Protein AF-A0A8T2WFX1-F1 (afdb_monomer)

InterPro domains:
  IPR009215 TIM-barrel domain, IGPS-like [PF09370] (1-103)
  IPR013785 Aldolase-type TIM barrel [G3DSA:3.20.20.70] (1-90)
  IPR015813 Pyruvate/Phosphoenolpyruvate kinase-like domain superfamily [SSF51621] (1-50)
  IPR051353 Tobamovirus Resistance UPF0261 [PTHR31862] (1-103)

pLDDT: mean 79.06, std 17.04, range [30.55, 98.25]

Nearest PDB structures (foldseek):
  2z6j-assembly1_A  TM=6.912E-01  e=9.425E-02  Streptococcus pneumoniae
  3bw3-assembly1_A-2  TM=5.251E-01  e=3.029E-02  Streptomyces ansochromogenes
  2z6i-assembly1_A  TM=6.833E-01  e=1.077E-01  Streptococcus pneumoniae
  2z6j-assembly1_B  TM=7.161E-01  e=2.933E-01  Streptococcus pneumoniae
  7l00-assembly1_B  TM=7.125E-01  e=2.743E-01  Clostridioides difficile

Radius of gyration: 15.71 Å; Cα contacts (8 Å, |Δi|>4): 129; chains: 1; bounding box: 37×30×46 Å

Sequence (105 aa):
MIEKAHKKGLLTTPYAFNENEARDMAKVGANIIVAHMGLTTSGSVGAKT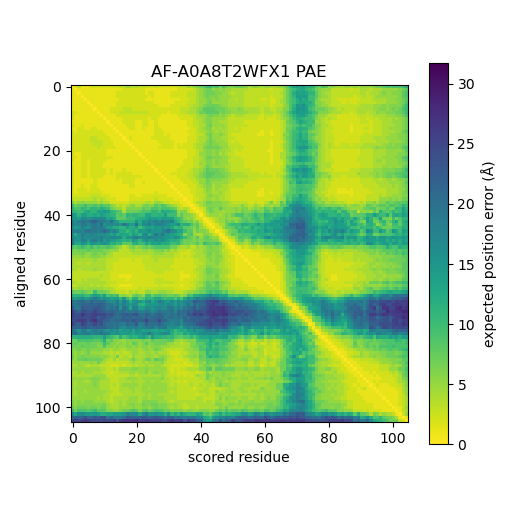AVSLDESVLRVQVIADCPISGPIEVEFIPKKTKGVRGSYGASSMERLPVEQAISIK

Solvent-accessible surface area (backbone atoms only — not comparable to full-atom values): 6501 Å² total; per-residue (Å²): 110,64,43,62,40,34,77,68,74,42,91,35,70,50,78,21,78,45,50,68,51,37,51,53,42,51,74,43,55,45,75,39,81,40,74,49,69,72,57,66,65,58,70,99,82,33,48,96,64,62,69,51,72,71,59,40,44,54,55,44,32,52,38,44,68,42,95,70,90,81,91,82,79,43,89,64,71,36,76,74,30,67,86,46,56,69,83,90,75,55,56,76,69,53,50,45,55,48,54,58,72,69,53,83,128

Mean predicted aligned error: 7.14 Å

Organism: Populus deltoides (NCBI:txid3696)

Foldseek 3Di:
DQLVCVVVVHQAEEEDAAQVRLLVCLVSPHPHYAHDFDWAADDPDGDPDTDDPVRSLVRVQRSQPNPHDDDEADDDSCVSHPRDHDHDDDCVVPVPVVRVVPDDD

Secondary structure (DSSP, 8-state):
-HHHHHHTT-----EESSHHHHHHHHHTT-S--EE--SS---STT--S----HHHHHHHHHHHHTS---------SGGGTSSS------STTTTHHHHHHHH---

Structure (mmCIF, N/CA/C/O backbone):
data_AF-A0A8T2WFX1-F1
#
_entry.id   AF-A0A8T2WFX1-F1
#
loop_
_atom_site.group_PDB
_atom_site.id
_atom_site.type_symbol
_atom_site.label_atom_id
_atom_site.label_alt_id
_atom_site.label_comp_id
_atom_site.label_asym_id
_atom_site.label_entity_id
_atom_site.label_seq_id
_atom_site.pdbx_PDB_ins_code
_atom_site.Cartn_x
_atom_site.Cartn_y
_atom_si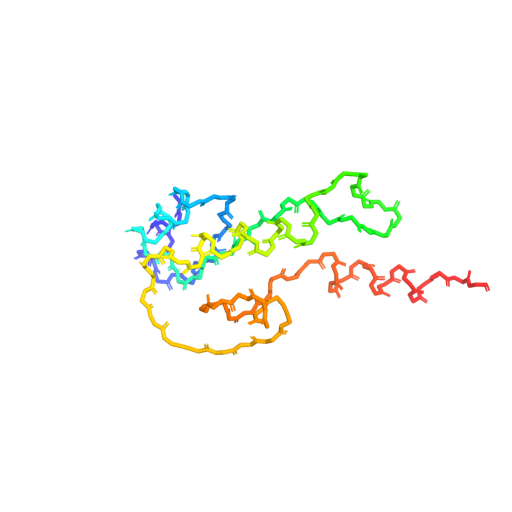te.Cartn_z
_atom_site.occupancy
_atom_site.B_iso_or_equiv
_atom_site.auth_seq_id
_atom_site.auth_comp_id
_atom_site.auth_asym_id
_atom_site.auth_atom_id
_atom_site.pdbx_PDB_model_num
ATOM 1 N N . MET A 1 1 ? -5.494 13.486 5.109 1.00 96.62 1 MET A N 1
ATOM 2 C CA . MET A 1 1 ? -6.183 13.499 3.794 1.00 96.62 1 MET A CA 1
ATOM 3 C C . MET A 1 1 ? -7.071 12.267 3.643 1.00 96.62 1 MET A C 1
ATOM 5 O O . MET A 1 1 ? -8.273 12.451 3.510 1.00 96.62 1 MET A O 1
ATOM 9 N N . ILE A 1 2 ? -6.518 11.056 3.789 1.00 97.88 2 ILE A N 1
ATOM 10 C CA . ILE A 1 2 ? -7.253 9.778 3.720 1.00 97.88 2 ILE A CA 1
ATOM 11 C C . ILE A 1 2 ? -8.490 9.736 4.620 1.00 97.88 2 ILE A C 1
ATOM 13 O O . ILE A 1 2 ? -9.580 9.496 4.122 1.00 97.88 2 ILE A O 1
ATOM 1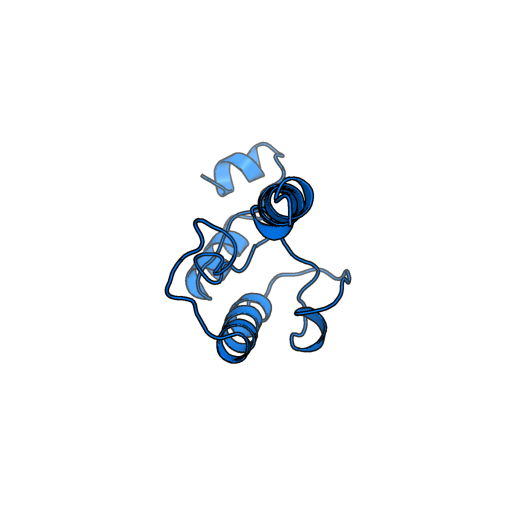7 N N . GLU A 1 3 ? -8.359 10.096 5.899 1.00 97.19 3 GLU A N 1
ATOM 18 C CA . GLU A 1 3 ? -9.494 10.150 6.834 1.00 97.19 3 GLU A CA 1
ATOM 19 C C . GLU A 1 3 ? -10.681 10.975 6.301 1.00 97.19 3 GLU A C 1
ATOM 21 O O . GLU A 1 3 ? -11.839 10.583 6.411 1.00 97.19 3 GLU A O 1
ATOM 26 N N . LYS A 1 4 ? -10.396 12.133 5.688 1.00 98.12 4 LYS A N 1
ATOM 27 C CA . LYS A 1 4 ? -11.427 13.026 5.142 1.00 98.12 4 LYS A CA 1
ATOM 28 C C . LYS A 1 4 ? -12.101 12.413 3.916 1.00 98.12 4 LYS A C 1
ATOM 30 O O . LYS A 1 4 ? -13.298 12.609 3.741 1.00 98.12 4 LYS A O 1
ATOM 35 N N . ALA A 1 5 ? -11.345 11.707 3.074 1.00 98.25 5 ALA A N 1
ATOM 36 C CA . ALA A 1 5 ? -11.883 10.998 1.917 1.00 98.25 5 ALA A CA 1
ATOM 37 C C . ALA A 1 5 ? -12.763 9.818 2.359 1.00 98.25 5 ALA A C 1
ATOM 39 O O . ALA A 1 5 ? -13.899 9.706 1.904 1.00 98.25 5 ALA A O 1
ATOM 40 N N . HIS A 1 6 ? -12.291 9.029 3.327 1.00 96.75 6 HIS A N 1
ATOM 41 C CA . HIS A 1 6 ? -13.050 7.925 3.908 1.00 96.75 6 HIS A CA 1
ATOM 42 C C . HIS A 1 6 ? -14.365 8.407 4.541 1.00 96.75 6 HIS A C 1
ATOM 44 O O . HIS A 1 6 ? -15.435 7.902 4.214 1.00 96.75 6 HIS A O 1
ATOM 50 N N . LYS A 1 7 ? -14.322 9.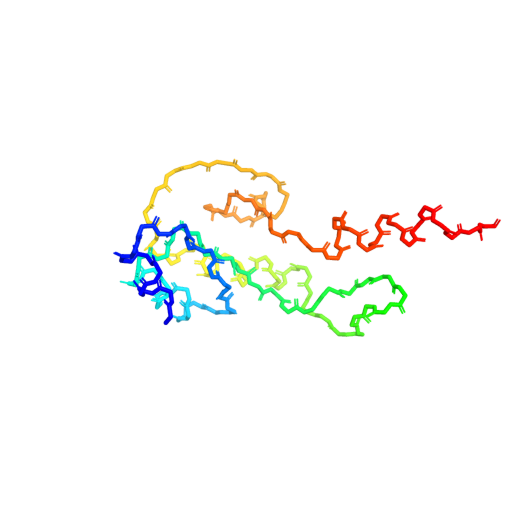479 5.348 1.00 97.19 7 LYS A N 1
ATOM 51 C CA . LYS A 1 7 ? -15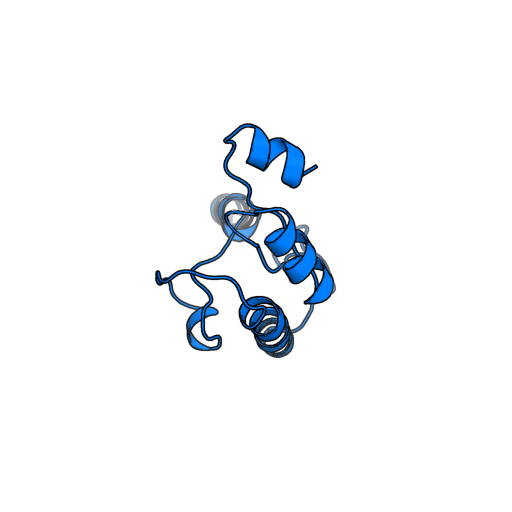.519 10.116 5.937 1.00 97.19 7 LYS A CA 1
ATOM 52 C C . LYS A 1 7 ? -16.511 10.661 4.901 1.00 97.19 7 LYS A C 1
ATOM 54 O O . LYS A 1 7 ? -17.666 10.897 5.237 1.00 97.19 7 LYS A O 1
ATOM 59 N N . LYS A 1 8 ? -16.079 10.876 3.655 1.00 98.19 8 LYS A N 1
ATOM 60 C CA . LYS A 1 8 ? -16.933 11.281 2.527 1.00 98.19 8 LYS A CA 1
ATOM 61 C C . LYS A 1 8 ? -17.470 10.091 1.721 1.00 98.19 8 LYS A C 1
ATOM 63 O O . LYS A 1 8 ? -18.105 10.313 0.696 1.00 98.19 8 LYS A O 1
ATOM 68 N N . GLY A 1 9 ? -17.215 8.856 2.153 1.00 96.19 9 GLY A N 1
ATOM 69 C CA . GLY A 1 9 ? -17.639 7.643 1.453 1.00 96.19 9 GLY A CA 1
ATOM 70 C C . GLY A 1 9 ? -16.812 7.320 0.207 1.00 96.19 9 GLY A C 1
ATOM 71 O O . GLY A 1 9 ? -17.246 6.519 -0.615 1.00 96.19 9 GLY A O 1
ATOM 72 N N . LEU A 1 10 ? -15.636 7.936 0.038 1.00 97.81 10 LEU A N 1
ATOM 73 C CA . LEU A 1 10 ? -14.730 7.592 -1.056 1.00 97.81 10 LEU A CA 1
ATOM 74 C C . LEU A 1 10 ? -13.936 6.332 -0.707 1.00 97.81 10 LEU A C 1
ATOM 76 O O . LEU A 1 10 ? -13.485 6.170 0.430 1.00 97.81 10 LEU A O 1
ATOM 80 N N . LEU A 1 11 ? -13.698 5.485 -1.710 1.00 95.56 11 LEU A N 1
ATOM 81 C CA . LEU A 1 11 ? -12.733 4.397 -1.600 1.00 95.56 11 LEU A CA 1
ATOM 82 C C . LEU A 1 11 ? -11.332 4.981 -1.378 1.00 95.56 11 LEU A C 1
ATOM 84 O O . LEU A 1 11 ? -10.902 5.885 -2.094 1.00 95.56 11 LEU A O 1
ATOM 88 N N . THR A 1 12 ? -10.612 4.451 -0.394 1.00 96.38 12 THR A N 1
ATOM 89 C CA . THR A 1 12 ? -9.273 4.922 -0.029 1.00 96.38 12 THR A CA 1
ATOM 90 C C . THR A 1 12 ? -8.241 3.809 -0.139 1.00 96.38 12 THR A C 1
ATOM 92 O O . THR A 1 12 ? -8.380 2.755 0.478 1.00 96.38 12 THR A O 1
ATOM 95 N N . THR A 1 13 ? -7.193 4.058 -0.928 1.00 96.25 13 THR A N 1
ATOM 96 C CA . THR A 1 13 ? -6.144 3.074 -1.238 1.00 96.25 13 THR A CA 1
ATOM 97 C C . THR A 1 13 ? -4.722 3.645 -1.051 1.00 96.25 13 THR A C 1
ATOM 99 O O . THR A 1 13 ? -3.951 3.679 -2.013 1.00 96.25 13 THR A O 1
ATOM 102 N N . PRO A 1 14 ? -4.363 4.207 0.125 1.00 95.62 14 PRO A N 1
ATOM 103 C CA . PRO A 1 14 ? -3.061 4.843 0.330 1.00 95.62 14 PRO A CA 1
ATOM 104 C C . PRO A 1 14 ? -1.873 3.887 0.215 1.00 95.62 14 PRO A C 1
ATOM 106 O O . PRO A 1 14 ? -1.962 2.703 0.539 1.00 95.62 14 PRO A O 1
ATOM 109 N N . TYR A 1 15 ? -0.724 4.461 -0.142 1.00 95.00 15 TYR A N 1
ATOM 110 C CA . TYR A 1 15 ? 0.569 3.810 0.023 1.00 95.00 15 TYR A CA 1
ATOM 111 C C . TYR A 1 15 ? 1.054 3.879 1.474 1.00 95.00 15 TYR A C 1
ATOM 113 O O . TYR A 1 15 ? 0.849 4.886 2.153 1.00 95.00 15 TYR A O 1
ATOM 121 N N . ALA A 1 16 ? 1.746 2.827 1.905 1.00 93.31 16 ALA A N 1
ATOM 122 C CA . ALA A 1 16 ? 2.537 2.791 3.129 1.00 93.31 16 ALA A CA 1
ATOM 123 C C . ALA A 1 16 ? 3.915 2.184 2.832 1.00 93.31 16 ALA A C 1
ATOM 125 O O . ALA A 1 16 ? 4.023 1.189 2.110 1.00 93.31 16 ALA A O 1
ATOM 126 N N . PHE A 1 17 ? 4.965 2.774 3.395 1.00 92.69 17 PHE A N 1
ATOM 127 C CA . PHE A 1 17 ? 6.355 2.361 3.184 1.00 92.69 17 PHE A CA 1
ATOM 128 C C . PHE A 1 17 ? 6.923 1.564 4.369 1.00 92.69 17 PHE A C 1
ATOM 130 O O . PHE A 1 17 ? 7.977 0.939 4.249 1.00 92.69 17 PHE A O 1
ATOM 137 N N . ASN A 1 18 ? 6.238 1.582 5.515 1.00 91.56 18 ASN A N 1
ATOM 138 C CA . ASN A 1 18 ? 6.620 0.886 6.743 1.00 91.56 18 ASN A CA 1
ATOM 139 C C . ASN A 1 18 ? 5.391 0.560 7.616 1.00 91.56 18 ASN A C 1
ATOM 141 O O . ASN A 1 18 ? 4.269 0.978 7.322 1.00 91.56 18 ASN A O 1
ATOM 145 N N . GLU A 1 19 ? 5.614 -0.184 8.703 1.00 91.06 19 GLU A N 1
ATOM 146 C CA . GLU A 1 19 ? 4.563 -0.615 9.636 1.00 91.06 19 GLU A CA 1
ATOM 147 C C . GLU A 1 19 ? 3.802 0.555 10.275 1.00 91.06 19 GLU A C 1
ATOM 149 O O . GLU A 1 19 ? 2.579 0.509 10.402 1.00 91.06 19 GLU A O 1
ATOM 154 N N . ASN A 1 20 ? 4.514 1.611 10.679 1.00 92.81 20 ASN A N 1
ATOM 155 C CA . ASN A 1 20 ? 3.915 2.742 11.386 1.00 92.81 20 ASN A CA 1
ATOM 156 C C . ASN A 1 20 ? 2.938 3.492 10.480 1.00 92.81 20 ASN A C 1
ATOM 158 O O . ASN A 1 20 ? 1.810 3.771 10.880 1.00 92.81 20 ASN A O 1
ATOM 162 N N . GLU A 1 21 ? 3.334 3.737 9.233 1.00 94.25 21 GLU A N 1
ATOM 163 C CA . GLU A 1 21 ? 2.458 4.344 8.234 1.00 94.25 21 GLU A CA 1
ATOM 164 C C . GLU A 1 21 ? 1.250 3.461 7.923 1.00 94.25 21 GLU A C 1
ATOM 166 O O . GLU A 1 21 ? 0.132 3.966 7.850 1.00 94.25 21 GLU A O 1
ATOM 171 N N . ALA A 1 22 ? 1.441 2.145 7.787 1.00 91.62 22 ALA A N 1
ATOM 172 C CA . ALA A 1 22 ? 0.335 1.214 7.575 1.00 91.62 22 ALA A CA 1
ATOM 173 C C . ALA A 1 22 ? -0.667 1.268 8.738 1.00 91.62 22 ALA A C 1
ATOM 175 O O . ALA A 1 22 ? -1.876 1.379 8.523 1.00 91.62 22 ALA A O 1
ATOM 176 N N . ARG A 1 23 ? -0.162 1.288 9.975 1.00 91.06 23 ARG A N 1
ATOM 177 C CA . ARG A 1 23 ? -0.974 1.424 11.185 1.00 91.06 23 ARG A CA 1
ATOM 178 C C . ARG A 1 23 ? -1.744 2.741 11.200 1.00 91.06 23 ARG A C 1
ATOM 180 O O . ARG A 1 23 ? -2.919 2.755 11.562 1.00 91.06 23 ARG A O 1
ATOM 187 N N . ASP A 1 24 ? -1.115 3.838 10.801 1.00 93.94 24 ASP A N 1
ATOM 188 C CA . ASP A 1 24 ? -1.767 5.144 10.747 1.00 93.94 24 ASP A CA 1
ATOM 189 C C . ASP A 1 24 ? -2.837 5.215 9.653 1.00 93.94 24 ASP A C 1
ATOM 191 O O . ASP A 1 24 ? -3.915 5.755 9.900 1.00 93.94 24 ASP A O 1
ATOM 195 N N . MET A 1 25 ? -2.605 4.596 8.490 1.00 93.88 25 MET A N 1
ATOM 196 C CA . MET A 1 25 ? -3.623 4.466 7.441 1.00 93.88 25 MET A CA 1
ATOM 197 C C . MET A 1 25 ? -4.807 3.603 7.896 1.00 93.88 25 MET A C 1
ATOM 199 O O . MET A 1 25 ? -5.960 3.966 7.654 1.00 93.88 25 MET A O 1
ATOM 203 N N . ALA A 1 26 ? -4.546 2.506 8.611 1.00 91.19 26 ALA A N 1
ATOM 204 C CA . ALA A 1 26 ? -5.592 1.654 9.172 1.00 91.19 26 ALA A CA 1
ATOM 205 C C . ALA A 1 26 ? -6.442 2.408 10.210 1.00 91.19 26 ALA A C 1
ATOM 207 O O . ALA A 1 26 ? -7.670 2.386 10.131 1.00 91.19 26 ALA A O 1
ATOM 208 N N . LYS A 1 27 ? -5.806 3.150 11.134 1.00 93.06 27 LYS A N 1
ATOM 209 C CA . LYS A 1 27 ? -6.497 3.962 12.159 1.00 93.06 27 LYS A CA 1
ATOM 210 C C . LYS A 1 27 ? -7.481 4.968 11.562 1.00 93.06 27 LYS A C 1
ATOM 212 O O . LYS A 1 27 ? -8.508 5.243 12.174 1.00 93.06 27 LYS A O 1
ATOM 217 N N . VAL A 1 28 ? -7.171 5.534 10.394 1.00 94.69 28 VAL A N 1
ATOM 218 C CA . VAL A 1 28 ? -8.025 6.537 9.736 1.00 94.69 28 VAL A CA 1
ATOM 219 C C . VAL A 1 28 ? -9.070 5.942 8.786 1.00 94.69 28 VAL A C 1
ATOM 221 O O . VAL A 1 28 ? -9.756 6.696 8.093 1.00 94.69 28 VAL A O 1
ATOM 224 N N . GLY A 1 29 ? -9.201 4.612 8.751 1.00 89.69 29 GLY A N 1
ATOM 225 C CA . GLY A 1 29 ? -10.223 3.906 7.978 1.00 89.69 29 GLY A CA 1
ATOM 226 C C . GLY A 1 29 ? -9.856 3.640 6.517 1.00 89.69 29 GLY A C 1
ATOM 227 O O . GLY A 1 29 ? -10.753 3.531 5.685 1.00 89.69 29 GLY A O 1
ATOM 228 N N . ALA A 1 30 ? -8.568 3.552 6.166 1.00 93.38 30 ALA A N 1
ATOM 229 C CA . ALA A 1 30 ? -8.177 3.173 4.807 1.00 93.38 30 ALA A CA 1
ATOM 230 C C . ALA A 1 30 ? -8.819 1.835 4.390 1.00 93.38 30 ALA A C 1
ATOM 232 O O . ALA A 1 30 ? -8.743 0.854 5.127 1.00 93.38 30 ALA A O 1
ATOM 233 N N . ASN A 1 31 ? -9.428 1.779 3.202 1.00 92.50 31 ASN A N 1
ATOM 234 C CA . ASN A 1 31 ? -10.057 0.550 2.704 1.00 92.50 31 ASN A CA 1
ATOM 235 C C . ASN A 1 31 ? -9.019 -0.466 2.214 1.00 92.50 31 ASN A C 1
ATOM 237 O O . ASN A 1 31 ? -9.200 -1.668 2.385 1.00 92.50 31 ASN A O 1
ATOM 241 N N . ILE A 1 32 ? -7.950 0.021 1.580 1.00 92.94 32 ILE A N 1
ATOM 242 C CA . ILE A 1 32 ? -6.833 -0.785 1.083 1.00 92.94 32 ILE A CA 1
ATOM 243 C C . ILE A 1 32 ? -5.538 -0.076 1.463 1.00 92.94 32 ILE A C 1
ATOM 245 O O . ILE A 1 32 ? -5.410 1.125 1.257 1.00 92.94 32 ILE A O 1
ATOM 249 N N . ILE A 1 33 ? -4.557 -0.808 1.979 1.00 92.69 33 ILE A N 1
ATOM 250 C CA . ILE A 1 33 ? -3.211 -0.279 2.216 1.00 92.69 33 ILE A CA 1
ATOM 251 C C . ILE A 1 33 ? -2.271 -0.940 1.218 1.00 92.69 33 ILE A C 1
ATOM 253 O O . ILE A 1 33 ? -2.191 -2.166 1.146 1.00 92.69 33 ILE A O 1
ATOM 257 N N . VAL A 1 34 ? -1.567 -0.126 0.438 1.00 93.00 34 VAL A N 1
ATOM 258 C CA . VAL A 1 34 ? -0.644 -0.600 -0.590 1.00 93.00 34 VAL A CA 1
ATOM 259 C C . VAL A 1 34 ? 0.788 -0.489 -0.072 1.00 93.00 34 VAL A C 1
ATOM 261 O O . VAL A 1 34 ? 1.335 0.606 0.051 1.00 93.00 34 VAL A O 1
ATOM 264 N N . ALA A 1 35 ? 1.410 -1.628 0.232 1.00 90.88 35 ALA A N 1
ATOM 265 C CA . ALA A 1 35 ? 2.811 -1.688 0.642 1.00 90.88 35 ALA A CA 1
ATOM 266 C C . ALA A 1 35 ? 3.729 -1.295 -0.531 1.00 90.88 35 ALA A C 1
ATOM 268 O O . ALA A 1 35 ? 3.821 -2.019 -1.523 1.00 90.88 35 ALA A O 1
ATOM 269 N N . HIS A 1 36 ? 4.407 -0.151 -0.434 1.00 90.19 36 HIS A N 1
ATOM 270 C CA . HIS A 1 36 ? 5.197 0.403 -1.535 1.00 90.19 36 HIS A CA 1
ATOM 271 C C . HIS A 1 36 ? 6.698 0.189 -1.320 1.00 90.19 36 HIS A C 1
ATOM 273 O O . HIS A 1 36 ? 7.307 0.777 -0.431 1.00 90.19 36 HIS A O 1
ATOM 279 N N . MET A 1 37 ? 7.332 -0.606 -2.186 1.00 86.44 37 MET A N 1
ATOM 280 C CA . MET A 1 37 ? 8.753 -0.990 -2.071 1.00 86.44 37 MET A CA 1
ATOM 281 C C . MET A 1 37 ? 9.703 -0.056 -2.840 1.00 86.44 37 MET A C 1
ATOM 283 O O . MET A 1 37 ? 10.710 -0.482 -3.399 1.00 86.44 37 MET A O 1
ATOM 287 N N . GLY A 1 38 ? 9.376 1.236 -2.889 1.00 80.62 38 GLY A N 1
ATOM 288 C CA . GLY A 1 38 ? 10.118 2.207 -3.695 1.00 80.62 38 GLY A CA 1
ATOM 289 C C . GLY A 1 38 ? 9.944 2.025 -5.209 1.00 80.62 38 GLY A C 1
ATOM 290 O O . GLY A 1 38 ? 8.939 1.497 -5.681 1.00 80.62 38 GLY A O 1
ATOM 291 N N . LEU A 1 39 ? 10.897 2.549 -5.977 1.00 77.56 39 LEU A N 1
ATOM 292 C CA . LEU A 1 39 ? 10.778 2.716 -7.426 1.00 77.56 39 LEU A CA 1
ATOM 293 C C . LEU A 1 39 ? 10.899 1.396 -8.199 1.00 77.56 39 LEU A C 1
ATOM 295 O O . LEU A 1 39 ? 11.655 0.501 -7.832 1.00 77.56 39 LEU A O 1
ATOM 299 N N . THR A 1 40 ? 10.208 1.310 -9.338 1.00 67.62 40 THR A N 1
ATOM 300 C CA . THR A 1 40 ? 10.316 0.166 -10.251 1.00 67.62 40 THR A CA 1
ATOM 301 C C . THR A 1 40 ? 11.640 0.194 -11.024 1.00 67.62 40 THR A C 1
ATOM 303 O O . THR A 1 40 ? 11.917 1.125 -11.787 1.00 67.62 40 THR A O 1
ATOM 306 N N . THR A 1 41 ? 12.442 -0.860 -10.873 1.00 63.75 41 THR A N 1
ATOM 307 C CA . THR A 1 41 ? 13.694 -1.087 -11.613 1.00 63.75 41 THR A CA 1
ATOM 308 C C . THR A 1 41 ? 13.423 -1.910 -12.867 1.00 63.75 41 THR A C 1
ATOM 310 O O . THR A 1 41 ? 13.447 -3.136 -12.805 1.00 63.75 41 THR A O 1
ATOM 313 N N . SER A 1 42 ? 13.085 -1.267 -13.989 1.00 66.06 42 SER A N 1
ATOM 314 C CA . SER A 1 42 ? 13.007 -1.880 -15.331 1.00 66.06 42 SER A CA 1
ATOM 315 C C . SER A 1 42 ? 12.646 -0.846 -16.401 1.00 66.06 42 SER A C 1
ATOM 317 O O . SER A 1 42 ? 12.086 0.214 -16.094 1.00 66.06 42 SER A O 1
ATOM 319 N N . GLY A 1 43 ? 12.892 -1.204 -17.661 1.00 58.09 43 GLY A N 1
ATOM 320 C CA . GLY A 1 43 ? 12.583 -0.375 -18.824 1.00 58.09 43 GLY A CA 1
ATOM 321 C C . GLY A 1 43 ? 13.634 0.695 -19.086 1.00 58.09 43 GLY A C 1
ATOM 322 O O . GLY A 1 43 ? 14.659 0.767 -18.407 1.00 58.09 43 GLY A O 1
ATOM 323 N N . SER A 1 44 ? 13.357 1.538 -20.072 1.00 65.56 44 SER A N 1
ATOM 324 C CA . SER A 1 44 ? 14.303 2.550 -20.560 1.00 65.56 44 SER A CA 1
ATOM 325 C C . SER A 1 44 ? 14.645 3.635 -19.521 1.00 65.56 44 SER A C 1
ATOM 327 O O . SER A 1 44 ? 15.745 4.185 -19.524 1.00 65.56 44 SER A O 1
ATOM 329 N N . VAL A 1 45 ? 13.717 3.902 -18.594 1.00 73.06 45 VAL A N 1
ATOM 330 C CA . VAL A 1 45 ? 13.790 4.976 -17.581 1.00 73.06 45 VAL A CA 1
ATOM 331 C C . VAL A 1 45 ? 13.601 4.467 -16.142 1.00 73.06 45 VAL A C 1
ATOM 333 O O . VAL A 1 45 ? 13.184 5.209 -15.252 1.00 73.06 45 VAL A O 1
ATOM 336 N N . GLY A 1 46 ? 13.841 3.176 -15.898 1.00 64.00 46 GLY A N 1
ATOM 337 C CA . GLY A 1 46 ? 13.748 2.582 -14.561 1.00 64.00 46 GLY A CA 1
ATOM 338 C C . GLY A 1 46 ? 14.774 3.149 -13.573 1.00 64.00 46 GLY A C 1
ATOM 339 O O . GLY A 1 46 ? 15.845 3.617 -13.964 1.00 64.00 46 GLY A O 1
ATOM 340 N N . ALA A 1 47 ? 14.470 3.076 -12.274 1.00 70.62 47 ALA A N 1
ATOM 341 C CA . ALA A 1 47 ? 15.452 3.415 -11.244 1.00 70.62 47 ALA A CA 1
ATOM 342 C C . ALA A 1 47 ? 16.675 2.484 -11.328 1.00 70.62 47 ALA A C 1
ATOM 344 O O . ALA A 1 47 ? 16.559 1.335 -11.749 1.00 70.62 47 ALA A O 1
ATOM 345 N N . LYS A 1 48 ? 17.851 2.974 -10.915 1.00 63.59 48 LYS A N 1
ATOM 346 C CA . LYS A 1 48 ? 19.088 2.168 -10.862 1.00 63.59 48 LYS A CA 1
ATOM 347 C C . LYS A 1 48 ? 19.241 1.383 -9.560 1.00 63.59 48 LYS A C 1
ATOM 349 O O . LYS A 1 48 ? 20.062 0.477 -9.484 1.00 63.59 48 LYS A O 1
ATOM 354 N N . THR A 1 49 ? 18.472 1.746 -8.540 1.00 65.81 49 THR A N 1
ATOM 355 C CA . THR A 1 49 ? 18.502 1.139 -7.212 1.00 65.81 49 THR A CA 1
ATOM 356 C C . THR A 1 49 ? 17.084 0.764 -6.796 1.00 65.81 49 THR A C 1
ATOM 358 O O . THR A 1 49 ? 16.155 1.560 -6.935 1.00 65.81 49 THR A O 1
ATOM 361 N N . ALA A 1 50 ? 16.923 -0.455 -6.285 1.00 71.88 50 ALA A N 1
ATOM 362 C CA . ALA A 1 50 ? 15.716 -0.904 -5.601 1.00 71.88 50 ALA A CA 1
ATOM 363 C C . ALA A 1 50 ? 16.075 -1.806 -4.429 1.00 71.88 50 ALA A C 1
ATOM 365 O O . ALA A 1 50 ? 17.177 -2.350 -4.339 1.00 71.88 50 ALA A O 1
ATOM 366 N N . VAL A 1 51 ? 15.087 -1.964 -3.556 1.00 76.56 51 VAL A N 1
ATOM 367 C CA . VAL A 1 51 ? 15.053 -3.019 -2.553 1.00 76.56 51 VAL A CA 1
ATOM 368 C C . VAL A 1 51 ? 15.088 -4.370 -3.271 1.00 76.56 51 VAL A C 1
ATOM 370 O O . VAL A 1 51 ? 14.445 -4.549 -4.308 1.00 76.56 51 VAL A O 1
ATOM 373 N N . SER A 1 52 ? 15.847 -5.325 -2.734 1.00 81.19 52 SER A N 1
ATOM 374 C CA . SER A 1 52 ? 15.871 -6.681 -3.292 1.00 81.19 52 SER A CA 1
ATOM 375 C C . SER A 1 52 ? 14.493 -7.346 -3.184 1.00 81.19 52 SER A C 1
ATOM 377 O O . SER A 1 52 ? 13.659 -6.957 -2.361 1.00 81.19 52 SER A O 1
ATOM 379 N N . LEU A 1 53 ? 14.231 -8.370 -4.000 1.00 77.88 53 LEU A N 1
ATOM 380 C CA . LEU A 1 53 ? 12.949 -9.078 -3.951 1.00 77.88 53 LEU A CA 1
ATOM 381 C C . LEU A 1 53 ? 12.725 -9.763 -2.594 1.00 77.88 53 LEU A C 1
ATOM 383 O O . LEU A 1 53 ? 11.626 -9.688 -2.050 1.00 77.88 53 LEU A O 1
ATOM 387 N N . ASP A 1 54 ? 13.757 -10.392 -2.031 1.00 80.62 54 ASP A N 1
ATOM 388 C CA . ASP A 1 54 ? 13.645 -11.084 -0.743 1.00 80.62 54 ASP A CA 1
ATOM 389 C C . ASP A 1 54 ? 13.416 -10.099 0.409 1.00 80.62 54 ASP A C 1
ATOM 391 O O . ASP A 1 54 ? 12.559 -10.322 1.263 1.00 80.62 54 ASP A O 1
ATOM 395 N N . GLU A 1 55 ? 14.096 -8.952 0.392 1.00 82.88 55 GLU A N 1
ATOM 396 C CA . GLU A 1 55 ? 13.845 -7.891 1.368 1.00 82.88 55 GLU A CA 1
ATOM 397 C C . GLU A 1 55 ? 12.452 -7.265 1.192 1.00 82.88 55 GLU A C 1
ATOM 399 O O . GLU A 1 55 ? 11.781 -6.946 2.175 1.00 82.88 55 GLU A O 1
ATOM 404 N N . SER A 1 56 ? 11.974 -7.146 -0.049 1.00 84.00 56 SER A N 1
ATOM 405 C CA . SER A 1 56 ? 10.620 -6.669 -0.346 1.00 84.00 56 SER A CA 1
ATOM 406 C C . SER A 1 56 ? 9.554 -7.595 0.238 1.00 84.00 56 SER A C 1
ATOM 408 O O . SER A 1 56 ? 8.587 -7.114 0.820 1.00 84.00 56 SER A O 1
ATOM 410 N N . VAL A 1 57 ? 9.738 -8.917 0.147 1.00 84.69 57 VAL A N 1
ATOM 411 C CA . VAL A 1 57 ? 8.835 -9.904 0.767 1.00 84.69 57 VAL A CA 1
ATOM 412 C C . VAL A 1 57 ? 8.746 -9.685 2.278 1.00 84.69 57 VAL A C 1
ATOM 414 O O . VAL A 1 57 ? 7.642 -9.612 2.816 1.00 84.69 57 VAL A O 1
ATOM 417 N N . LEU A 1 58 ? 9.887 -9.520 2.956 1.00 86.06 58 LEU A N 1
ATOM 418 C CA . LEU A 1 58 ? 9.927 -9.289 4.404 1.00 86.06 58 LEU A CA 1
ATOM 419 C C . LEU A 1 58 ? 9.208 -7.992 4.791 1.00 86.06 58 LEU A C 1
ATOM 421 O O . LEU A 1 58 ? 8.366 -7.986 5.687 1.00 86.06 58 LEU A O 1
ATOM 425 N N . ARG A 1 59 ? 9.497 -6.892 4.090 1.00 87.31 59 ARG A N 1
ATOM 426 C CA . ARG A 1 59 ? 8.888 -5.582 4.364 1.00 87.31 59 ARG A CA 1
ATOM 427 C C . ARG A 1 59 ? 7.382 -5.571 4.102 1.00 87.31 59 ARG A C 1
ATOM 429 O O . ARG A 1 59 ? 6.630 -4.992 4.882 1.00 87.31 59 ARG A O 1
ATOM 436 N N . VAL A 1 60 ? 6.934 -6.231 3.033 1.00 88.12 60 VAL A N 1
ATOM 437 C CA . VAL A 1 60 ? 5.505 -6.409 2.749 1.00 88.12 60 VAL A CA 1
ATOM 438 C C . VAL A 1 60 ? 4.835 -7.226 3.853 1.00 88.12 60 VAL A C 1
ATOM 440 O O . VAL A 1 60 ? 3.739 -6.860 4.270 1.00 88.12 60 VAL A O 1
ATOM 443 N N . GLN A 1 61 ? 5.481 -8.282 4.362 1.00 88.50 61 GLN A N 1
ATOM 444 C CA . GLN A 1 61 ? 4.924 -9.078 5.458 1.00 88.50 61 GLN A CA 1
ATOM 445 C C . GLN A 1 61 ? 4.743 -8.248 6.732 1.00 88.50 61 GLN A C 1
ATOM 447 O O . GLN A 1 61 ? 3.675 -8.302 7.328 1.00 88.50 61 GLN A O 1
ATOM 452 N N . VAL A 1 62 ? 5.725 -7.418 7.100 1.00 86.12 62 VAL A N 1
ATOM 453 C CA . VAL A 1 62 ? 5.610 -6.520 8.265 1.00 86.12 62 VAL A CA 1
ATOM 454 C C . VAL A 1 62 ? 4.400 -5.585 8.140 1.00 86.12 62 VAL A C 1
ATOM 456 O O . VAL A 1 62 ? 3.680 -5.364 9.110 1.00 86.12 62 VAL A O 1
ATOM 459 N N . ILE A 1 63 ? 4.140 -5.053 6.942 1.00 87.00 63 ILE A N 1
ATOM 460 C CA . ILE A 1 63 ? 2.961 -4.210 6.691 1.00 87.00 63 ILE A CA 1
ATOM 461 C C . ILE A 1 63 ? 1.664 -5.032 6.749 1.00 87.00 63 ILE A C 1
ATOM 463 O O . ILE A 1 63 ? 0.669 -4.556 7.292 1.00 87.00 63 ILE A O 1
ATOM 467 N N . ALA A 1 64 ? 1.668 -6.253 6.208 1.00 83.81 64 ALA A N 1
ATOM 468 C CA . ALA A 1 64 ? 0.502 -7.136 6.171 1.00 83.81 64 ALA A CA 1
ATOM 469 C C . ALA A 1 64 ? 0.109 -7.689 7.552 1.00 83.81 64 ALA A C 1
ATOM 471 O O . ALA A 1 64 ? -1.077 -7.869 7.813 1.00 83.81 64 ALA A O 1
ATOM 472 N N . ASP A 1 65 ? 1.084 -7.926 8.433 1.00 80.50 65 ASP A N 1
ATOM 473 C CA . ASP A 1 65 ? 0.866 -8.380 9.813 1.00 80.50 65 ASP A CA 1
ATOM 474 C C . ASP A 1 65 ? 0.349 -7.262 10.729 1.00 80.50 65 ASP A C 1
ATOM 476 O O . ASP A 1 65 ? -0.072 -7.521 11.862 1.00 80.50 65 ASP A O 1
ATOM 480 N N . CYS A 1 66 ? 0.340 -6.012 10.254 1.00 66.94 66 CYS A N 1
ATOM 481 C CA . CYS A 1 66 ? -0.368 -4.950 10.945 1.00 66.94 66 CYS A CA 1
ATOM 482 C C . CYS A 1 66 ? -1.846 -5.368 11.055 1.00 66.94 66 CYS A C 1
ATOM 484 O O . CYS A 1 66 ? -2.430 -5.769 10.049 1.00 66.94 66 CYS A O 1
ATOM 486 N N . PRO A 1 67 ? -2.467 -5.328 12.248 1.00 54.09 67 PRO A N 1
ATOM 487 C CA . PRO A 1 67 ? -3.818 -5.839 12.448 1.00 54.09 67 PRO A CA 1
ATOM 488 C C . PRO A 1 67 ? -4.828 -5.032 11.623 1.00 54.09 67 PRO A C 1
ATOM 490 O O . PRO A 1 67 ? -5.314 -3.984 12.045 1.00 54.09 67 PRO A O 1
ATOM 493 N N . ILE A 1 68 ? -5.127 -5.540 10.430 1.00 51.00 68 ILE A N 1
ATOM 494 C CA . ILE A 1 68 ? -6.078 -4.991 9.471 1.00 51.00 68 ILE A CA 1
ATOM 495 C C . ILE A 1 68 ? -7.117 -6.094 9.255 1.00 51.00 68 ILE A C 1
ATOM 497 O O . ILE A 1 68 ? -6.807 -7.207 8.831 1.00 51.00 68 ILE A O 1
ATOM 501 N N . SER A 1 69 ? -8.356 -5.827 9.652 1.00 36.28 69 SER A N 1
ATOM 502 C CA . SER A 1 69 ? -9.443 -6.801 9.636 1.00 36.28 69 SER A CA 1
ATOM 503 C C . SER A 1 69 ? -9.970 -7.064 8.217 1.00 36.28 69 SER A C 1
ATOM 505 O O . SER A 1 69 ? -10.242 -6.139 7.457 1.00 36.28 69 SER A O 1
ATOM 507 N N . GLY A 1 70 ? -10.190 -8.343 7.886 1.00 33.84 70 GLY A N 1
ATOM 508 C CA . GLY A 1 70 ? -11.023 -8.805 6.757 1.00 33.84 70 GLY A CA 1
ATOM 509 C C . GLY A 1 70 ? -10.340 -9.873 5.881 1.00 33.84 70 GLY A C 1
ATOM 510 O O . GLY A 1 70 ? -9.128 -9.760 5.761 1.00 33.84 70 GLY A O 1
ATOM 511 N N . PRO A 1 71 ? -11.048 -10.871 5.276 1.00 30.89 71 PRO A N 1
ATOM 512 C CA . PRO A 1 71 ? -10.591 -11.963 4.355 1.00 30.89 71 PRO A CA 1
ATOM 513 C C . PRO A 1 71 ? -10.740 -11.628 2.834 1.00 30.89 71 PRO A C 1
ATOM 515 O O . PRO A 1 71 ? -11.478 -10.689 2.577 1.00 30.89 71 PRO A O 1
ATOM 518 N N . ILE A 1 72 ? -10.005 -12.284 1.887 1.00 35.91 72 ILE A N 1
ATOM 519 C CA . ILE A 1 72 ? -10.014 -12.261 0.368 1.00 35.91 72 ILE A CA 1
ATOM 520 C C . ILE A 1 72 ? -8.617 -12.753 -0.203 1.00 35.91 72 ILE A C 1
ATOM 522 O O . ILE A 1 72 ? -7.675 -12.892 0.565 1.00 35.91 72 ILE A O 1
ATOM 526 N N . GLU A 1 73 ? -8.402 -13.091 -1.484 1.00 30.55 73 GLU A N 1
ATOM 527 C CA . GLU A 1 73 ? -7.163 -13.760 -2.004 1.00 30.55 73 GLU A CA 1
ATOM 528 C C . GLU A 1 73 ? -6.676 -13.221 -3.370 1.00 30.55 73 GLU A C 1
ATOM 530 O O . GLU A 1 73 ? -7.540 -12.903 -4.179 1.00 30.55 73 GLU A O 1
ATOM 535 N N . VAL A 1 74 ? -5.347 -13.196 -3.661 1.00 37.38 74 VAL A N 1
ATOM 536 C CA . VAL A 1 74 ? -4.704 -13.108 -5.022 1.00 37.38 74 VAL A CA 1
ATOM 537 C C . VAL A 1 74 ? -3.217 -13.594 -4.965 1.00 37.38 74 VAL A C 1
ATOM 539 O O . VAL A 1 74 ? -2.702 -13.691 -3.861 1.00 37.38 74 VAL A O 1
ATOM 542 N N . GLU A 1 75 ? -2.500 -13.884 -6.080 1.00 38.38 75 GLU A N 1
ATOM 543 C CA . GLU A 1 75 ? -1.193 -14.615 -6.156 1.00 38.38 75 GLU A CA 1
ATOM 544 C C . GLU A 1 75 ? 0.023 -13.880 -6.816 1.00 38.38 75 GLU A C 1
ATOM 546 O O . GLU A 1 75 ? -0.092 -13.354 -7.916 1.00 38.38 75 GLU A O 1
ATOM 551 N N . PHE A 1 76 ? 1.203 -13.926 -6.151 1.00 43.34 76 PHE A N 1
ATOM 552 C CA . PHE A 1 76 ? 2.618 -14.106 -6.613 1.00 43.34 76 PHE A CA 1
ATOM 553 C C . PHE A 1 76 ? 3.609 -13.656 -5.507 1.00 43.34 76 PHE A C 1
ATOM 555 O O . PHE A 1 76 ? 4.282 -14.503 -4.927 1.00 43.34 76 PHE A O 1
ATOM 562 N N . ILE A 1 77 ? 3.614 -12.373 -5.098 1.00 53.94 77 ILE A N 1
ATOM 563 C CA . ILE A 1 77 ? 4.123 -11.957 -3.762 1.00 53.94 77 ILE A CA 1
ATOM 564 C C . ILE A 1 77 ? 3.324 -12.642 -2.638 1.00 53.94 77 ILE A C 1
ATOM 566 O O . ILE A 1 77 ? 3.950 -13.199 -1.739 1.00 53.94 77 ILE A O 1
ATOM 570 N N . PRO A 1 78 ? 1.985 -12.741 -2.737 1.00 56.47 78 PRO A N 1
ATOM 571 C CA . PRO A 1 78 ? 1.166 -13.547 -1.830 1.00 56.47 78 PRO A CA 1
ATOM 572 C C . PRO A 1 7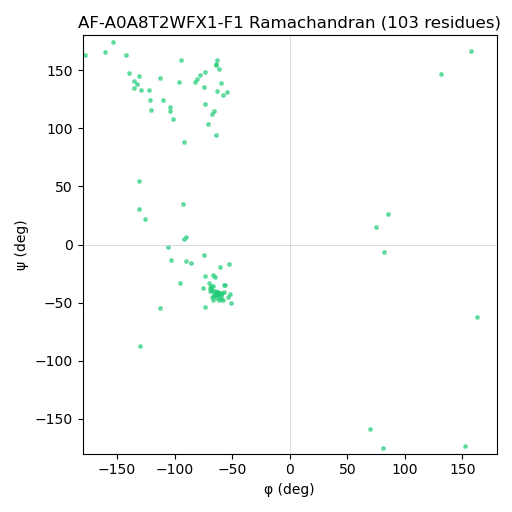8 ? 1.577 -15.017 -1.648 1.00 56.47 78 PRO A C 1
ATOM 574 O O . PRO A 1 78 ? 1.155 -15.645 -0.690 1.00 56.47 78 PRO A O 1
ATOM 577 N N . LYS A 1 79 ? 2.407 -15.609 -2.525 1.00 64.94 79 LYS A N 1
ATOM 578 C CA . LYS A 1 79 ? 2.932 -16.970 -2.277 1.00 64.94 79 LYS A CA 1
ATOM 579 C C . LYS A 1 79 ? 3.995 -16.991 -1.184 1.00 64.94 79 LYS A C 1
ATOM 581 O O . LYS A 1 79 ? 4.198 -18.016 -0.541 1.00 64.94 79 LYS A O 1
ATOM 586 N N . LYS A 1 80 ? 4.699 -15.872 -1.008 1.00 73.50 80 LYS A N 1
ATOM 587 C CA . LYS A 1 80 ? 5.748 -15.691 -0.001 1.00 73.50 80 LYS A CA 1
ATOM 588 C C . LYS A 1 80 ? 5.296 -14.817 1.175 1.00 73.50 80 LYS A C 1
ATOM 590 O O . LYS A 1 80 ? 6.078 -14.636 2.102 1.00 73.50 80 LYS A O 1
ATOM 595 N N . THR A 1 81 ? 4.067 -14.300 1.155 1.00 74.81 81 THR A N 1
ATOM 596 C CA . THR A 1 81 ? 3.499 -13.482 2.231 1.00 74.81 81 THR A CA 1
ATOM 597 C C . THR A 1 81 ? 2.106 -13.964 2.637 1.00 74.81 81 THR A C 1
ATOM 599 O O . THR A 1 81 ? 1.326 -14.425 1.814 1.00 74.81 81 THR A O 1
ATOM 602 N N . LYS A 1 82 ? 1.763 -13.866 3.920 1.00 78.25 82 LYS A N 1
ATOM 603 C CA . LYS A 1 82 ? 0.432 -14.188 4.453 1.00 78.25 82 LYS A CA 1
ATOM 604 C C . LYS A 1 82 ? -0.398 -12.911 4.561 1.00 78.25 82 LYS A C 1
ATOM 606 O O . LYS A 1 82 ? 0.121 -11.877 4.964 1.00 78.25 82 LYS A O 1
ATOM 611 N N . GLY A 1 83 ? -1.684 -12.981 4.215 1.00 74.94 83 GLY A N 1
ATOM 612 C CA . GLY A 1 83 ? -2.626 -11.863 4.371 1.00 74.94 83 GLY A CA 1
ATOM 613 C C . GLY A 1 83 ? -2.600 -10.804 3.260 1.00 74.94 83 GLY A C 1
ATOM 614 O O . GLY A 1 83 ? -3.478 -9.945 3.233 1.00 74.94 83 GLY A O 1
ATOM 615 N N . VAL A 1 84 ? -1.664 -10.881 2.307 1.00 81.62 84 VAL A N 1
ATOM 616 C CA . VAL A 1 84 ? -1.610 -9.995 1.129 1.00 81.62 84 VAL A CA 1
ATOM 617 C C . VAL A 1 84 ? -2.562 -10.485 0.039 1.00 81.62 84 VAL A C 1
ATOM 619 O O . VAL A 1 84 ? -2.656 -11.681 -0.218 1.00 81.62 84 VAL A O 1
ATOM 622 N N . ARG A 1 85 ? -3.258 -9.553 -0.625 1.00 77.81 85 ARG A N 1
ATOM 623 C CA . ARG A 1 85 ? -4.399 -9.862 -1.511 1.00 77.81 85 ARG A CA 1
ATOM 624 C C . ARG A 1 85 ? -4.365 -9.211 -2.870 1.00 77.81 85 ARG A C 1
ATOM 626 O O . ARG A 1 85 ? -5.398 -8.860 -3.424 1.00 77.81 85 ARG A O 1
ATOM 633 N N . GLY A 1 86 ? -3.183 -8.971 -3.395 1.00 78.50 86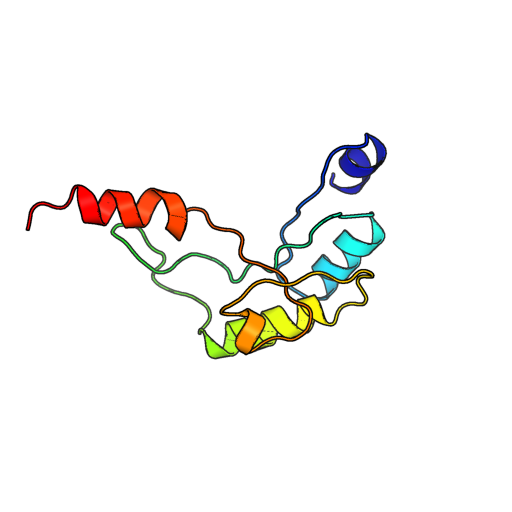 GLY A N 1
ATOM 634 C CA . GLY A 1 86 ? -3.075 -8.390 -4.719 1.00 78.50 86 GLY A CA 1
ATOM 635 C C . GLY A 1 86 ? -1.814 -7.593 -4.902 1.00 78.50 86 GLY A C 1
ATOM 636 O O . GLY A 1 86 ? -0.921 -7.570 -4.055 1.00 78.50 86 GLY A O 1
ATOM 637 N N . SER A 1 87 ? -1.781 -6.943 -6.052 1.00 79.56 87 SER A N 1
ATOM 638 C CA . SER A 1 87 ? -0.701 -6.084 -6.500 1.00 79.56 87 SER A CA 1
ATOM 639 C C . SER A 1 87 ? -1.288 -4.812 -7.088 1.00 79.56 87 SER A C 1
ATOM 641 O O . SER A 1 87 ? -2.276 -4.870 -7.819 1.00 79.56 87 SER A O 1
ATOM 643 N N . TYR A 1 88 ? -0.646 -3.681 -6.817 1.00 82.50 88 TYR A N 1
ATOM 644 C CA . TYR A 1 88 ? -0.968 -2.405 -7.444 1.00 82.50 88 TYR A CA 1
ATOM 645 C C . TYR A 1 88 ? 0.102 -2.101 -8.497 1.00 82.50 88 TYR A C 1
ATOM 647 O O . TYR A 1 88 ? 1.286 -2.024 -8.168 1.00 82.50 88 TYR A O 1
ATOM 655 N N . GLY A 1 89 ? -0.295 -1.999 -9.766 1.00 79.50 89 GLY A N 1
ATOM 656 C CA . GLY A 1 89 ? 0.623 -1.821 -10.892 1.00 79.50 89 GLY A CA 1
ATOM 657 C C . GLY A 1 89 ? 0.481 -0.450 -11.549 1.00 79.50 89 GLY A C 1
ATOM 658 O O . GLY A 1 89 ? -0.624 0.065 -11.672 1.00 79.50 89 GLY A O 1
ATOM 659 N N . ALA A 1 90 ? 1.606 0.117 -11.990 1.00 81.75 90 ALA A N 1
ATOM 660 C CA . ALA A 1 90 ? 1.652 1.310 -12.840 1.00 81.75 90 ALA A CA 1
ATOM 661 C C . ALA A 1 90 ? 2.570 1.035 -14.038 1.00 81.75 90 ALA A C 1
ATOM 663 O O . ALA A 1 90 ? 2.130 0.477 -15.039 1.00 81.75 90 ALA A O 1
ATOM 664 N N . SER A 1 91 ? 3.881 1.271 -13.897 1.00 74.25 91 SER A N 1
ATOM 665 C CA . SER A 1 91 ? 4.849 1.040 -14.981 1.00 74.25 91 SER A CA 1
ATOM 666 C C . SER A 1 91 ? 4.841 -0.394 -15.515 1.00 74.25 91 SER A C 1
ATOM 668 O O . SER A 1 91 ? 5.016 -0.589 -16.712 1.00 74.25 91 SER A O 1
ATOM 670 N N . SER A 1 92 ? 4.617 -1.393 -14.659 1.00 75.94 92 SER A N 1
ATOM 671 C CA . SER A 1 92 ? 4.510 -2.798 -15.069 1.00 75.94 92 SER A CA 1
ATOM 672 C C . SER A 1 92 ? 3.280 -3.102 -15.925 1.00 75.94 92 SER A C 1
ATOM 674 O O . SER A 1 92 ? 3.326 -4.050 -16.701 1.00 75.94 92 SER A O 1
ATOM 676 N N . MET A 1 93 ? 2.206 -2.324 -15.785 1.00 80.12 93 MET A N 1
ATOM 677 C CA . MET A 1 93 ? 0.940 -2.541 -16.489 1.00 80.12 93 MET A CA 1
ATOM 678 C C . MET A 1 93 ? 0.838 -1.716 -17.770 1.00 80.12 93 MET A C 1
ATOM 680 O O . MET A 1 93 ? 0.251 -2.187 -18.736 1.00 80.12 93 MET A O 1
ATOM 684 N N . GLU A 1 94 ? 1.422 -0.515 -17.797 1.00 81.25 94 GLU A N 1
ATOM 685 C CA . GLU A 1 94 ? 1.312 0.383 -18.954 1.00 81.25 94 GLU A CA 1
ATOM 686 C C . GLU A 1 94 ? 2.648 0.580 -19.685 1.00 81.25 94 GLU A C 1
ATOM 688 O O . GLU A 1 94 ? 2.747 0.305 -20.877 1.00 81.25 94 GLU A O 1
ATOM 693 N N . ARG A 1 95 ? 3.710 1.004 -18.985 1.00 83.75 95 ARG A N 1
ATOM 694 C CA . ARG A 1 95 ? 4.946 1.473 -19.627 1.00 83.75 95 ARG A CA 1
ATOM 695 C C . ARG A 1 95 ? 5.755 0.323 -20.203 1.00 83.75 95 ARG A C 1
ATOM 697 O O . ARG A 1 95 ? 6.110 0.361 -21.372 1.00 83.75 95 ARG A O 1
ATOM 704 N N . LEU A 1 96 ? 6.069 -0.680 -19.386 1.00 75.31 96 LEU A N 1
ATOM 705 C CA . LEU A 1 96 ? 6.952 -1.775 -19.792 1.00 75.31 96 LEU A CA 1
ATOM 706 C C . LEU A 1 96 ? 6.361 -2.610 -20.939 1.00 75.31 96 LEU A C 1
ATOM 708 O O . LEU A 1 96 ? 7.105 -2.883 -21.881 1.00 75.31 96 LEU A O 1
ATOM 712 N N . PRO A 1 97 ? 5.061 -2.977 -20.928 1.00 80.44 97 PRO A N 1
ATOM 713 C CA . PRO A 1 97 ? 4.467 -3.684 -22.060 1.00 80.44 97 PRO A CA 1
ATOM 714 C C . PRO A 1 97 ? 4.498 -2.854 -23.348 1.00 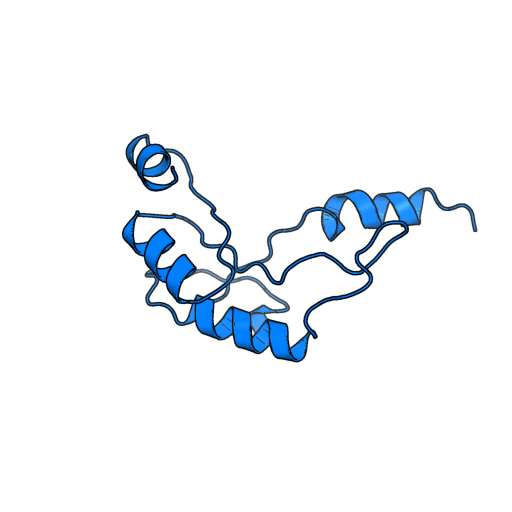80.44 97 PRO A C 1
ATOM 716 O O . PRO A 1 97 ? 4.818 -3.387 -24.408 1.00 80.44 97 PRO A O 1
ATOM 719 N N . VAL A 1 98 ? 4.227 -1.544 -23.259 1.00 87.00 98 VAL A N 1
ATOM 720 C CA . VAL A 1 98 ? 4.270 -0.644 -24.421 1.00 87.00 98 VAL A CA 1
ATOM 721 C C . VAL A 1 98 ? 5.695 -0.489 -24.948 1.00 87.00 98 VAL A C 1
ATOM 723 O O . VAL A 1 98 ? 5.899 -0.663 -26.144 1.00 87.00 98 VAL A O 1
ATOM 726 N N . GLU A 1 99 ? 6.682 -0.232 -24.082 1.00 83.94 99 GLU A N 1
ATOM 727 C CA . GLU A 1 99 ? 8.100 -0.134 -24.466 1.00 83.94 99 GLU A CA 1
ATOM 728 C C . GLU A 1 99 ? 8.558 -1.385 -25.224 1.00 83.94 99 GLU A C 1
ATOM 730 O O . GLU A 1 99 ? 9.204 -1.273 -26.264 1.00 83.94 99 GLU A O 1
ATOM 735 N N . GLN A 1 100 ? 8.194 -2.575 -24.739 1.00 82.06 100 GLN A N 1
ATOM 736 C CA . GLN A 1 100 ? 8.525 -3.835 -25.405 1.00 82.06 100 GLN A CA 1
ATOM 737 C C . GLN A 1 100 ? 7.835 -3.978 -26.763 1.00 82.06 100 GLN A C 1
ATOM 739 O O . GLN A 1 100 ? 8.475 -4.406 -27.719 1.00 82.06 100 GLN A O 1
ATOM 744 N N . ALA A 1 101 ? 6.552 -3.622 -26.854 1.00 89.50 101 ALA A N 1
ATOM 745 C CA . ALA A 1 101 ? 5.768 -3.778 -28.075 1.00 89.50 101 ALA A CA 1
ATOM 746 C C . ALA A 1 101 ? 6.214 -2.834 -29.204 1.00 89.50 101 ALA A C 1
ATOM 748 O O . ALA A 1 101 ? 6.171 -3.220 -30.370 1.00 89.50 101 ALA A O 1
ATOM 749 N N . ILE A 1 102 ? 6.636 -1.609 -28.872 1.00 91.94 102 ILE A N 1
ATOM 750 C CA . ILE A 1 102 ? 7.056 -0.605 -29.866 1.00 91.94 102 ILE A CA 1
ATOM 751 C C . ILE A 1 102 ? 8.551 -0.664 -30.195 1.00 91.94 102 ILE A C 1
ATOM 753 O O . ILE A 1 102 ? 8.986 -0.048 -31.167 1.00 91.94 102 ILE A O 1
ATOM 757 N N . SER A 1 103 ? 9.349 -1.372 -29.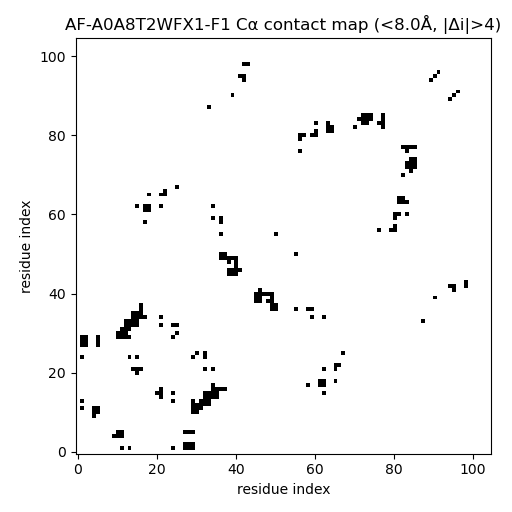391 1.00 80.19 103 SER A N 1
ATOM 758 C CA . SER A 1 103 ? 10.771 -1.556 -29.672 1.00 80.19 103 SER A CA 1
ATOM 759 C C . SER A 1 103 ? 10.935 -2.487 -30.870 1.00 80.19 103 SER A C 1
ATOM 761 O O . SER A 1 103 ? 10.776 -3.702 -30.758 1.00 80.19 103 SER A O 1
ATOM 763 N N . ILE A 1 104 ? 11.258 -1.909 -32.027 1.00 59.59 104 ILE A N 1
ATOM 764 C CA . ILE A 1 104 ? 11.641 -2.662 -33.223 1.00 59.59 104 ILE A CA 1
ATOM 765 C C . ILE A 1 104 ? 12.969 -3.360 -32.904 1.00 59.59 104 ILE A C 1
ATOM 767 O O . ILE A 1 104 ? 13.968 -2.690 -32.639 1.00 59.59 104 ILE A O 1
ATOM 771 N N . LYS A 1 105 ? 12.958 -4.695 -32.863 1.00 55.97 105 LYS A N 1
ATOM 772 C CA . LYS A 1 105 ? 14.183 -5.505 -32.853 1.00 55.97 105 LYS A CA 1
ATOM 773 C C . LYS A 1 105 ? 14.839 -5.507 -34.224 1.00 55.97 105 LYS A C 1
ATOM 775 O O . LYS A 1 105 ? 14.087 -5.594 -35.219 1.00 55.97 105 LYS A O 1
#